Protein AF-T1AIP2-F1 (afdb_monomer_lite)

Sequence (88 aa):
VEPWIEGRPFSAEPDWEYYAERVAQTLARVTEVFDWDAAALLRGSHQRRLGTDGSADPTPGAAPPASLDTPLTEVGVRPRRRTTQRSL

Foldseek 3Di:
DDDDDPPDDDDDDDDPVVVLLVVLCVCQVVCVVVVDHSVNSSVVPDDDDDPDPDDDDDDPDDDDDDDPPDDPVVPDDDDDDDDDDDDD

pLDDT: mean 71.86, std 17.8, range [42.75, 95.0]

Structure (mmCIF, N/CA/C/O backbone):
data_AF-T1AIP2-F1
#
_entry.id   AF-T1AIP2-F1
#
loop_
_atom_site.group_PDB
_atom_site.id
_atom_site.type_symbol
_atom_site.label_atom_id
_atom_site.label_alt_id
_atom_site.label_comp_id
_atom_site.label_asym_id
_atom_site.label_entity_id
_atom_site.label_seq_id
_atom_site.pdbx_PDB_ins_code
_atom_site.Cartn_x
_atom_site.Cartn_y
_atom_site.Cartn_z
_atom_site.occupancy
_atom_site.B_iso_or_equiv
_atom_site.auth_seq_id
_atom_site.auth_comp_id
_atom_site.auth_asym_id
_atom_site.auth_atom_id
_atom_site.pdbx_PDB_model_num
ATOM 1 N N . VAL A 1 1 ? -18.426 2.464 14.350 1.00 74.69 1 VAL A N 1
ATOM 2 C CA . VAL A 1 1 ? -17.170 3.158 14.709 1.00 74.69 1 VAL A CA 1
ATOM 3 C C . VAL A 1 1 ? -17.453 3.959 15.957 1.00 74.69 1 VAL A C 1
ATOM 5 O O . VAL A 1 1 ? -18.377 4.765 15.928 1.00 74.69 1 VAL A O 1
ATOM 8 N N . GLU A 1 2 ? -16.754 3.671 17.051 1.00 72.25 2 GLU A N 1
ATOM 9 C CA . GLU A 1 2 ? -16.867 4.490 18.259 1.00 72.25 2 GLU A CA 1
ATOM 10 C C . GLU A 1 2 ? -16.112 5.813 18.054 1.00 72.25 2 GLU A C 1
ATOM 12 O O . GLU A 1 2 ? -15.033 5.808 17.455 1.00 72.25 2 GLU A O 1
ATOM 17 N N . PRO A 1 3 ? -16.671 6.951 18.495 1.00 80.06 3 PRO A N 1
ATOM 18 C CA . PRO A 1 3 ? -16.001 8.238 18.395 1.00 80.06 3 PRO A CA 1
ATOM 19 C C . PRO A 1 3 ? -14.791 8.300 19.332 1.00 80.06 3 PRO A C 1
ATOM 21 O O . PRO A 1 3 ? -14.810 7.770 20.444 1.00 80.06 3 PRO A O 1
ATOM 24 N N . TRP A 1 4 ? -13.737 8.977 18.882 1.00 80.19 4 TRP A N 1
ATOM 25 C CA . TRP A 1 4 ? -12.563 9.242 19.707 1.00 80.19 4 TRP A CA 1
ATOM 26 C C . TRP A 1 4 ? -12.883 10.288 20.786 1.00 80.19 4 TRP A C 1
ATOM 28 O O . TRP A 1 4 ? -13.562 11.276 20.507 1.00 80.19 4 TRP A O 1
ATOM 38 N N . ILE A 1 5 ? -12.401 10.066 22.014 1.00 84.62 5 ILE A N 1
ATOM 39 C CA . ILE A 1 5 ? -12.637 10.932 23.178 1.00 84.62 5 ILE A CA 1
ATOM 40 C C . ILE A 1 5 ? -11.288 11.323 23.788 1.00 84.62 5 ILE A C 1
ATOM 42 O O . ILE A 1 5 ? -10.492 10.450 24.145 1.00 84.62 5 ILE A O 1
ATOM 46 N N . GLU A 1 6 ? -11.057 12.627 23.948 1.00 82.75 6 GLU A N 1
ATOM 47 C CA . GLU A 1 6 ? -9.868 13.177 24.608 1.00 82.75 6 GLU A CA 1
ATOM 48 C C . GLU A 1 6 ? -9.710 12.647 26.041 1.00 82.75 6 GLU A C 1
ATOM 50 O O . GLU A 1 6 ? -10.671 12.545 26.802 1.00 82.75 6 GLU A O 1
ATOM 55 N N . GLY A 1 7 ? -8.479 12.300 26.424 1.00 87.69 7 GLY A N 1
ATOM 56 C CA . GLY A 1 7 ? -8.149 11.819 27.771 1.00 87.69 7 GLY A CA 1
ATOM 57 C C . GLY A 1 7 ? -8.406 10.328 28.020 1.00 87.69 7 GLY A C 1
ATOM 58 O O . GLY A 1 7 ? -7.962 9.805 29.042 1.00 87.69 7 GLY A O 1
ATOM 59 N N . ARG A 1 8 ? -9.051 9.608 27.092 1.00 84.06 8 ARG A N 1
ATOM 60 C CA . ARG A 1 8 ? -9.147 8.142 27.140 1.00 84.06 8 ARG A CA 1
ATOM 61 C C . ARG A 1 8 ? -7.956 7.520 26.389 1.00 84.06 8 ARG A C 1
ATOM 63 O O . ARG A 1 8 ? -7.667 7.950 25.272 1.00 84.06 8 ARG A O 1
ATOM 70 N N . PRO A 1 9 ? -7.276 6.496 26.941 1.00 81.50 9 PRO A N 1
ATOM 71 C CA . PRO A 1 9 ? -6.262 5.765 26.191 1.00 81.50 9 PRO A CA 1
ATOM 72 C C . PRO A 1 9 ? -6.890 5.119 24.951 1.00 81.50 9 PRO A C 1
ATOM 74 O O . PRO A 1 9 ? -7.922 4.451 25.033 1.00 81.50 9 PRO A O 1
ATOM 77 N N . PHE A 1 10 ? -6.269 5.342 23.796 1.00 81.50 10 PHE A N 1
ATOM 78 C CA . PHE A 1 10 ? -6.697 4.751 22.536 1.00 81.50 10 PHE A CA 1
ATOM 79 C C . PHE A 1 10 ? -6.251 3.289 22.485 1.00 81.50 10 PHE A C 1
ATOM 81 O O . PHE A 1 10 ? -5.057 3.003 22.494 1.00 81.50 10 PHE A O 1
ATOM 88 N N . SER A 1 11 ? -7.215 2.371 22.462 1.00 83.75 11 SER A N 1
ATOM 89 C CA . SER A 1 11 ? -6.971 0.924 22.486 1.00 83.75 11 SER A CA 1
ATOM 90 C C . SER A 1 11 ? -7.300 0.229 21.167 1.00 83.75 11 SER A C 1
ATOM 92 O O . SER A 1 11 ? -7.263 -0.996 21.111 1.00 83.75 11 SER A O 1
ATOM 94 N N . ALA A 1 12 ? -7.704 0.972 20.133 1.00 84.44 12 ALA A N 1
ATOM 95 C CA . ALA A 1 12 ? -8.038 0.361 18.857 1.00 84.44 12 ALA A CA 1
ATOM 96 C C . ALA A 1 12 ? -6.749 0.022 18.103 1.00 84.44 12 ALA A C 1
ATOM 98 O O . ALA A 1 12 ? -5.911 0.889 17.854 1.00 84.44 12 ALA A O 1
ATOM 99 N N . GLU A 1 13 ? -6.608 -1.247 17.744 1.00 88.25 13 GLU A N 1
ATOM 100 C CA . GLU A 1 13 ? -5.509 -1.733 16.923 1.00 88.25 13 GLU A CA 1
ATOM 101 C C . GLU A 1 13 ? -5.973 -1.794 15.461 1.00 88.25 13 GLU A C 1
ATOM 103 O O . GLU A 1 13 ? -7.035 -2.361 15.182 1.00 88.25 13 GLU A O 1
ATOM 108 N N . PRO A 1 14 ? -5.246 -1.171 14.522 1.00 87.69 14 PRO A N 1
ATOM 109 C CA . PRO A 1 14 ? -5.576 -1.277 13.111 1.00 87.69 14 PRO A CA 1
ATOM 110 C C . PRO A 1 14 ? -5.188 -2.655 12.562 1.00 87.69 14 PRO A C 1
ATOM 112 O O . PRO A 1 14 ? -4.202 -3.258 12.979 1.00 87.69 14 PRO A O 1
ATOM 115 N N . ASP A 1 15 ? -5.941 -3.120 11.568 1.00 92.44 15 ASP A N 1
ATOM 116 C CA . ASP A 1 15 ? -5.611 -4.331 10.819 1.00 92.44 15 ASP A CA 1
ATOM 117 C C . ASP A 1 15 ? -4.470 -4.040 9.833 1.00 92.44 15 ASP A C 1
ATOM 119 O O . ASP A 1 15 ? -4.671 -3.515 8.734 1.00 92.44 15 ASP A O 1
ATOM 123 N N . TRP A 1 16 ? -3.244 -4.333 10.261 1.00 92.62 16 TRP A N 1
ATOM 124 C CA . TRP A 1 16 ? -2.043 -4.064 9.475 1.00 92.62 16 TRP A CA 1
ATOM 125 C C . TRP A 1 16 ? -1.968 -4.875 8.183 1.00 92.62 16 TRP A C 1
ATOM 127 O O . TRP A 1 16 ? -1.417 -4.380 7.199 1.00 92.62 16 TRP A O 1
ATOM 137 N N . GLU A 1 17 ? -2.520 -6.086 8.170 1.00 92.44 17 GLU A N 1
ATOM 138 C CA . GLU A 1 17 ? -2.517 -6.956 6.994 1.00 92.44 17 GLU A CA 1
ATOM 139 C C . GLU A 1 17 ? -3.424 -6.370 5.913 1.00 92.44 17 GLU A C 1
ATOM 141 O O . GLU A 1 17 ? -2.981 -6.147 4.784 1.00 92.44 17 GLU A O 1
ATOM 146 N N . TYR A 1 18 ? -4.629 -5.949 6.304 1.00 92.69 18 TYR A N 1
ATOM 147 C CA . TYR A 1 18 ? -5.538 -5.223 5.424 1.00 92.69 18 TYR A CA 1
ATOM 148 C C . TYR A 1 18 ? -4.880 -3.982 4.801 1.00 92.69 18 TYR A C 1
ATOM 150 O O . TYR A 1 18 ? -4.975 -3.748 3.592 1.00 92.69 18 TYR A O 1
ATOM 158 N N . TYR A 1 19 ? -4.194 -3.165 5.605 1.00 94.62 19 TYR A N 1
ATOM 159 C CA . TYR A 1 19 ? -3.537 -1.965 5.084 1.00 94.62 19 TYR A CA 1
ATOM 160 C C . TYR A 1 19 ? -2.359 -2.290 4.163 1.00 94.62 19 TYR A C 1
ATOM 162 O O . TYR A 1 19 ? -2.190 -1.612 3.145 1.00 94.62 19 TYR A O 1
ATOM 170 N N . ALA A 1 20 ? -1.577 -3.324 4.469 1.00 94.19 20 ALA A N 1
ATOM 171 C CA . ALA A 1 20 ? -0.480 -3.760 3.614 1.00 94.19 20 ALA A CA 1
ATOM 172 C C . ALA A 1 20 ? -0.989 -4.190 2.230 1.00 94.19 20 ALA A C 1
ATOM 174 O O . ALA A 1 20 ? -0.459 -3.733 1.215 1.00 94.19 20 ALA A O 1
ATOM 175 N N . GLU A 1 21 ? -2.058 -4.986 2.174 1.00 94.75 21 GLU A N 1
ATOM 176 C CA . GLU A 1 21 ? -2.668 -5.429 0.917 1.00 94.75 21 GLU A CA 1
ATOM 177 C C . GLU A 1 21 ? -3.172 -4.257 0.070 1.00 94.75 21 GLU A C 1
ATOM 179 O O . GLU A 1 21 ? -2.893 -4.177 -1.129 1.00 94.75 21 GLU A O 1
ATOM 184 N N . ARG A 1 22 ? -3.877 -3.302 0.689 1.00 95.00 22 ARG A N 1
ATOM 185 C CA . ARG A 1 22 ? -4.412 -2.121 -0.012 1.00 95.00 22 ARG A CA 1
ATOM 186 C C . ARG A 1 22 ? -3.309 -1.245 -0.597 1.00 95.00 22 ARG A C 1
ATOM 188 O O . ARG A 1 22 ? -3.429 -0.763 -1.729 1.00 95.00 22 ARG A O 1
ATOM 195 N N . VAL A 1 23 ? -2.235 -1.047 0.162 1.00 94.88 23 VAL A N 1
ATOM 196 C CA . VAL A 1 23 ? -1.072 -0.282 -0.292 1.00 94.88 23 VAL A CA 1
ATOM 197 C C . VAL A 1 23 ? -0.369 -1.017 -1.431 1.00 94.88 23 VAL A C 1
ATOM 199 O O . VAL A 1 23 ? -0.112 -0.407 -2.469 1.00 94.88 23 VAL A O 1
ATOM 202 N N . ALA A 1 24 ? -0.131 -2.323 -1.293 1.00 94.62 24 ALA A N 1
ATOM 203 C CA . ALA A 1 24 ? 0.503 -3.135 -2.328 1.00 94.62 24 ALA A CA 1
ATOM 204 C C . ALA A 1 24 ? -0.302 -3.139 -3.635 1.00 94.62 24 ALA A C 1
ATOM 206 O O . ALA A 1 24 ? 0.270 -2.967 -4.707 1.00 94.62 24 ALA A O 1
ATOM 207 N N . GL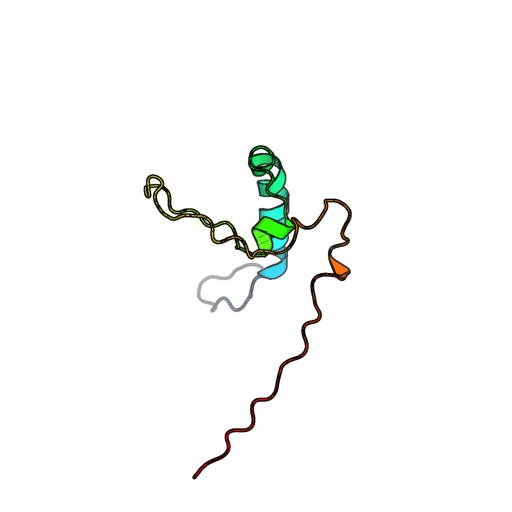N A 1 25 ? -1.629 -3.255 -3.558 1.00 93.62 25 GLN A N 1
ATOM 208 C CA . GLN A 1 25 ? -2.502 -3.240 -4.731 1.00 93.62 25 GLN A CA 1
ATOM 209 C C . GLN A 1 25 ? -2.458 -1.898 -5.474 1.00 93.62 25 GLN A C 1
ATOM 211 O O . GLN A 1 25 ? -2.434 -1.870 -6.703 1.00 93.62 25 GLN A O 1
ATOM 216 N N . THR A 1 26 ? -2.401 -0.785 -4.739 1.00 94.94 26 THR A N 1
ATOM 217 C CA . THR A 1 26 ? -2.298 0.554 -5.339 1.00 94.94 26 THR A CA 1
ATOM 218 C C . THR A 1 26 ? -0.923 0.774 -5.971 1.00 94.94 26 THR A C 1
ATOM 220 O O . THR A 1 26 ? -0.821 1.288 -7.085 1.00 94.94 26 THR A O 1
ATOM 223 N N . LEU A 1 27 ? 0.141 0.361 -5.279 1.00 93.69 27 LEU A N 1
ATOM 224 C CA . LEU A 1 27 ? 1.515 0.533 -5.743 1.00 93.69 27 LEU A CA 1
ATOM 225 C C . LEU A 1 27 ? 1.859 -0.363 -6.931 1.00 93.69 27 LEU A C 1
ATOM 227 O O . LEU A 1 27 ? 2.584 0.095 -7.807 1.00 93.69 27 LEU A O 1
ATOM 231 N N . ALA A 1 28 ? 1.299 -1.573 -7.011 1.00 94.12 28 ALA A N 1
ATOM 232 C CA . ALA A 1 28 ? 1.551 -2.506 -8.108 1.00 94.12 28 ALA A CA 1
ATOM 233 C C . ALA A 1 28 ? 1.310 -1.864 -9.482 1.00 94.12 28 ALA A C 1
ATOM 235 O O . ALA A 1 28 ? 2.112 -2.032 -10.395 1.00 94.12 28 ALA A O 1
ATOM 236 N N . ARG A 1 29 ? 0.262 -1.040 -9.618 1.00 92.38 29 ARG A N 1
ATOM 237 C CA . ARG A 1 29 ? -0.015 -0.331 -10.876 1.00 92.38 29 ARG A CA 1
ATOM 238 C C . ARG A 1 29 ? 1.056 0.702 -11.234 1.00 92.38 29 ARG A C 1
ATOM 240 O O . ARG A 1 29 ? 1.307 0.947 -12.408 1.00 92.38 29 ARG A O 1
ATOM 247 N N . VAL A 1 30 ? 1.669 1.332 -10.237 1.00 93.56 30 VAL A N 1
ATOM 248 C CA . VAL A 1 30 ? 2.737 2.322 -10.439 1.00 93.56 30 VAL A CA 1
ATOM 249 C C . VAL A 1 30 ? 4.063 1.625 -10.741 1.00 93.56 30 VAL A C 1
ATOM 251 O O . VAL A 1 30 ? 4.849 2.110 -11.551 1.00 93.56 30 VAL A O 1
ATOM 254 N N . THR A 1 31 ? 4.311 0.483 -10.099 1.00 91.94 31 THR A N 1
ATOM 255 C CA . THR A 1 31 ? 5.578 -0.249 -10.179 1.00 91.94 31 THR A CA 1
ATOM 256 C C . THR A 1 31 ? 5.612 -1.329 -11.257 1.00 91.94 31 THR A C 1
ATOM 258 O O . THR A 1 31 ? 6.625 -2.005 -11.398 1.00 91.94 31 THR A O 1
ATOM 261 N N . GLU A 1 32 ? 4.550 -1.469 -12.047 1.00 89.94 32 GLU A N 1
ATOM 262 C CA . GLU A 1 32 ? 4.454 -2.426 -13.155 1.00 89.94 32 GLU A CA 1
ATOM 263 C C . GLU A 1 32 ? 5.602 -2.276 -14.168 1.00 89.94 32 GLU A C 1
ATOM 265 O O . GLU A 1 32 ? 6.112 -3.267 -14.669 1.00 89.94 32 GLU A O 1
ATOM 270 N N . VAL A 1 33 ? 6.093 -1.051 -14.397 1.00 93.44 33 VAL A N 1
ATOM 271 C CA . VAL A 1 33 ? 7.248 -0.770 -15.282 1.00 93.44 33 VAL A CA 1
ATOM 272 C C . VAL A 1 33 ? 8.546 -1.433 -14.792 1.00 93.44 33 VAL A C 1
ATOM 274 O O . VAL A 1 33 ? 9.497 -1.586 -15.554 1.00 93.44 33 VAL A O 1
ATOM 277 N N . PHE A 1 34 ? 8.595 -1.825 -13.519 1.00 86.81 34 PHE A N 1
ATOM 278 C CA . PHE A 1 34 ? 9.710 -2.547 -12.911 1.00 86.81 34 PHE A CA 1
ATOM 279 C C . PHE A 1 34 ? 9.438 -4.052 -12.771 1.00 86.81 34 PHE A C 1
ATOM 281 O O . PHE A 1 34 ? 10.181 -4.723 -12.057 1.00 86.81 34 PHE A O 1
ATOM 288 N N . ASP A 1 35 ? 8.380 -4.566 -13.407 1.00 87.75 35 ASP A N 1
ATOM 289 C CA . ASP A 1 35 ? 7.890 -5.943 -13.276 1.00 87.75 35 ASP A CA 1
ATOM 290 C C . ASP A 1 35 ? 7.540 -6.324 -11.822 1.00 87.75 35 ASP A C 1
ATOM 292 O O . ASP A 1 35 ? 7.730 -7.461 -11.386 1.00 87.75 35 ASP A O 1
ATOM 296 N N . TRP A 1 36 ? 7.059 -5.360 -11.025 1.00 89.31 36 TRP A N 1
ATOM 297 C CA . TRP A 1 36 ? 6.656 -5.591 -9.633 1.00 89.31 36 TRP A CA 1
ATOM 298 C C . TRP A 1 36 ? 5.139 -5.710 -9.505 1.00 89.31 36 TRP A C 1
ATOM 300 O O . TRP A 1 36 ? 4.412 -4.747 -9.757 1.00 89.31 36 TRP A O 1
ATOM 310 N N . ASP A 1 37 ? 4.679 -6.866 -9.026 1.00 90.38 37 ASP A N 1
ATOM 311 C CA . ASP A 1 37 ? 3.282 -7.125 -8.684 1.00 90.38 37 ASP A CA 1
ATOM 312 C C . ASP A 1 37 ? 3.000 -6.924 -7.180 1.00 90.38 37 ASP A C 1
ATOM 314 O O . ASP A 1 37 ? 3.902 -6.775 -6.349 1.00 90.38 37 ASP A O 1
ATOM 318 N N . ALA A 1 38 ? 1.718 -6.921 -6.799 1.00 91.00 38 ALA A N 1
ATOM 319 C CA . ALA A 1 38 ? 1.314 -6.738 -5.401 1.00 91.00 38 ALA A CA 1
ATOM 320 C C . ALA A 1 38 ? 1.918 -7.815 -4.479 1.00 91.00 38 ALA A C 1
ATOM 322 O O . ALA A 1 38 ? 2.293 -7.529 -3.343 1.00 91.00 38 ALA A O 1
ATOM 323 N N . ALA A 1 39 ? 2.071 -9.043 -4.979 1.00 90.69 39 ALA A N 1
ATOM 324 C CA . ALA A 1 39 ? 2.660 -10.135 -4.222 1.00 90.69 39 ALA A CA 1
ATOM 325 C C . ALA A 1 39 ? 4.168 -9.920 -3.979 1.00 90.69 39 ALA A C 1
ATOM 327 O O . ALA A 1 39 ? 4.662 -10.196 -2.886 1.00 90.69 39 ALA A O 1
ATOM 328 N N . ALA A 1 40 ? 4.911 -9.399 -4.957 1.00 89.75 40 ALA A N 1
ATOM 329 C CA . ALA A 1 40 ? 6.321 -9.040 -4.827 1.00 89.75 40 ALA A CA 1
ATOM 330 C C . ALA A 1 40 ? 6.521 -7.903 -3.824 1.00 89.75 40 ALA A C 1
ATOM 332 O O . ALA A 1 40 ? 7.469 -7.946 -3.036 1.00 89.75 40 ALA A O 1
ATOM 333 N N . LEU A 1 41 ? 5.601 -6.936 -3.805 1.00 89.12 41 LEU A N 1
ATOM 334 C CA . LEU A 1 41 ? 5.593 -5.849 -2.829 1.00 89.12 41 LEU A CA 1
ATOM 335 C C . LEU A 1 41 ? 5.338 -6.364 -1.404 1.00 89.12 41 LEU A C 1
ATOM 337 O O . LEU A 1 41 ? 6.088 -6.011 -0.495 1.00 89.12 41 LEU A O 1
ATOM 341 N N . LEU A 1 42 ? 4.354 -7.250 -1.212 1.00 91.56 42 LEU A N 1
ATOM 342 C CA . LEU A 1 42 ? 4.053 -7.852 0.097 1.00 91.56 42 LEU A CA 1
ATOM 343 C C . LEU A 1 42 ? 5.185 -8.749 0.616 1.00 91.56 42 LEU A C 1
ATOM 345 O O . LEU A 1 42 ? 5.460 -8.770 1.813 1.00 91.56 42 LEU A O 1
ATOM 349 N N . ARG A 1 43 ? 5.886 -9.464 -0.273 1.00 89.38 43 ARG A N 1
ATOM 350 C CA . ARG A 1 43 ? 7.060 -10.274 0.097 1.00 89.38 43 ARG A CA 1
ATOM 351 C C . ARG A 1 43 ? 8.252 -9.429 0.559 1.00 89.38 43 ARG A C 1
ATOM 353 O O . ARG A 1 43 ? 9.148 -9.970 1.205 1.00 89.38 43 ARG A O 1
ATOM 360 N N . GLY A 1 44 ? 8.301 -8.140 0.210 1.00 76.75 44 GLY A N 1
ATOM 361 C CA . GLY A 1 44 ? 9.374 -7.225 0.609 1.00 76.75 44 GLY A CA 1
ATOM 362 C C . GLY A 1 44 ? 10.749 -7.544 0.003 1.00 76.75 44 GLY A C 1
ATOM 363 O O . GLY A 1 44 ? 11.763 -7.029 0.470 1.00 76.75 44 GLY A O 1
ATOM 364 N N . SER A 1 45 ? 10.821 -8.382 -1.036 1.00 67.88 45 SER A N 1
ATOM 365 C CA . SER A 1 45 ? 12.089 -8.876 -1.597 1.00 67.88 45 SER A CA 1
ATOM 366 C C . SER A 1 45 ? 12.847 -7.859 -2.459 1.00 67.88 45 SER A C 1
ATOM 368 O O . SER A 1 45 ? 13.981 -8.123 -2.848 1.00 67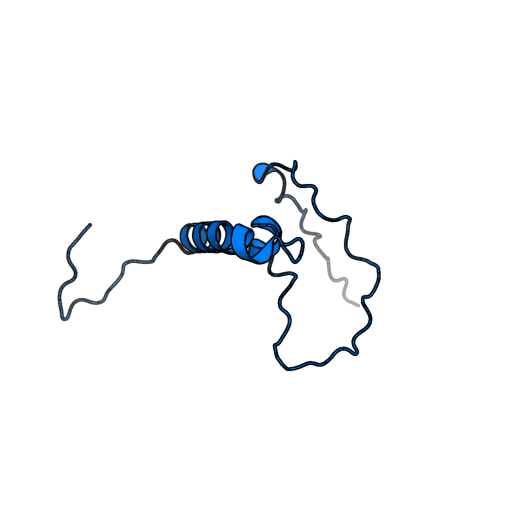.88 45 SER A O 1
ATOM 370 N N . HIS A 1 46 ? 12.255 -6.695 -2.746 1.00 65.00 46 HIS A N 1
ATOM 371 C CA . HIS A 1 46 ? 12.780 -5.729 -3.721 1.00 65.00 46 HIS A CA 1
ATOM 372 C C . HIS A 1 46 ? 13.064 -4.336 -3.139 1.00 65.00 46 HIS A C 1
ATOM 374 O O . HIS A 1 46 ? 12.986 -3.327 -3.838 1.00 65.00 46 HIS A O 1
ATOM 380 N N . GLN A 1 47 ? 13.435 -4.242 -1.860 1.00 68.56 47 GLN A N 1
ATOM 381 C CA . GLN A 1 47 ? 13.825 -2.956 -1.279 1.00 68.56 47 GLN A CA 1
ATOM 382 C C . GLN A 1 47 ? 15.217 -2.517 -1.775 1.00 68.56 47 GLN A C 1
ATOM 384 O O . GLN A 1 47 ? 16.240 -2.977 -1.267 1.00 68.56 47 GLN A O 1
ATOM 389 N N . ARG A 1 48 ? 15.275 -1.572 -2.726 1.00 65.00 48 ARG A N 1
ATOM 390 C CA . ARG A 1 48 ? 16.525 -0.907 -3.142 1.00 65.00 48 ARG A CA 1
ATOM 391 C C . ARG A 1 48 ? 16.668 0.434 -2.425 1.00 65.00 48 ARG A C 1
ATOM 393 O O . ARG A 1 48 ? 15.758 1.257 -2.449 1.00 65.00 48 ARG A O 1
ATOM 400 N N . ARG A 1 49 ? 17.809 0.669 -1.772 1.00 65.56 49 ARG A N 1
ATOM 401 C CA . ARG A 1 49 ? 18.098 1.965 -1.141 1.00 65.56 49 ARG A CA 1
ATOM 402 C C . ARG A 1 49 ? 18.402 2.995 -2.230 1.00 65.56 49 ARG A C 1
ATOM 4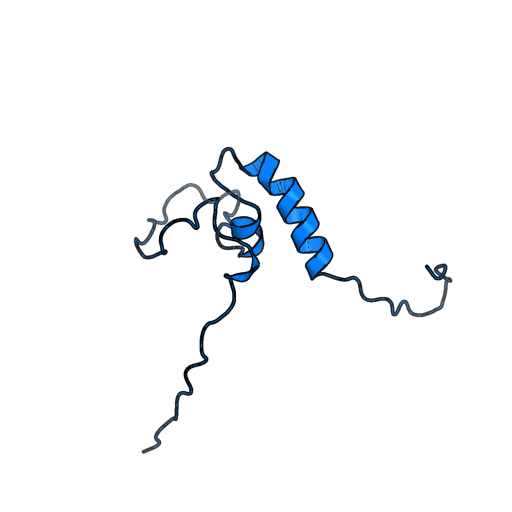04 O O . ARG A 1 49 ? 19.259 2.765 -3.083 1.00 65.56 49 ARG A O 1
ATOM 411 N N . LEU A 1 50 ? 17.700 4.124 -2.206 1.00 52.75 50 LEU A N 1
ATOM 412 C CA . LEU A 1 50 ? 17.971 5.232 -3.117 1.00 52.75 50 LEU A CA 1
ATOM 413 C C . LEU A 1 50 ? 19.283 5.906 -2.677 1.00 52.75 50 LEU A C 1
ATOM 415 O O . LEU A 1 50 ? 19.355 6.421 -1.565 1.00 52.75 50 LEU A O 1
ATOM 419 N N . GLY A 1 51 ? 20.328 5.828 -3.510 1.00 61.06 51 GLY A N 1
ATOM 420 C CA . GLY A 1 51 ? 21.682 6.321 -3.203 1.00 61.06 51 GLY A CA 1
ATOM 421 C C . GLY A 1 51 ? 22.796 5.265 -3.234 1.00 61.06 51 GLY A C 1
ATOM 422 O O . GLY A 1 51 ? 23.933 5.606 -2.941 1.00 61.06 51 GLY A O 1
ATOM 423 N N . THR A 1 52 ? 22.496 4.003 -3.575 1.00 59.66 52 THR A N 1
ATOM 424 C CA . THR A 1 52 ? 23.523 2.976 -3.834 1.00 59.66 52 THR A CA 1
ATOM 425 C C . THR A 1 52 ? 23.591 2.699 -5.335 1.00 59.66 52 THR A C 1
ATOM 427 O O . THR A 1 52 ? 22.830 1.906 -5.896 1.00 59.66 52 THR A O 1
ATOM 430 N N . ASP A 1 53 ? 24.469 3.404 -6.014 1.00 54.78 53 ASP A N 1
ATOM 431 C CA . ASP A 1 53 ? 24.860 3.210 -7.399 1.00 54.78 53 ASP A CA 1
ATOM 432 C C . ASP A 1 53 ? 25.639 1.890 -7.572 1.00 54.78 53 ASP A C 1
ATOM 434 O O . ASP A 1 53 ? 26.859 1.816 -7.527 1.00 54.78 53 ASP A O 1
ATOM 438 N N . GLY A 1 54 ? 24.879 0.806 -7.759 1.00 59.41 54 GLY A N 1
ATOM 439 C CA . GLY A 1 54 ? 25.174 -0.233 -8.751 1.00 59.41 54 GLY A CA 1
ATOM 440 C C . GLY A 1 54 ? 26.504 -0.994 -8.682 1.00 59.41 54 GLY A C 1
ATOM 441 O O . GLY A 1 54 ? 27.164 -1.108 -9.709 1.00 59.41 54 GLY A O 1
ATOM 442 N N . SER A 1 55 ? 26.869 -1.609 -7.553 1.00 48.66 55 SER A N 1
ATOM 443 C CA . SER A 1 55 ? 27.900 -2.670 -7.555 1.00 48.66 55 SER A CA 1
ATOM 444 C C . SER A 1 55 ? 27.674 -3.764 -6.502 1.00 48.66 55 SER A C 1
ATOM 446 O O . SER A 1 55 ? 28.539 -4.075 -5.690 1.00 48.66 55 SER A O 1
ATOM 448 N N . ALA A 1 56 ? 26.501 -4.396 -6.520 1.00 46.12 56 ALA A N 1
ATOM 449 C CA . ALA A 1 56 ? 26.343 -5.712 -5.905 1.00 46.12 56 ALA A CA 1
ATOM 450 C C . ALA A 1 56 ? 25.633 -6.637 -6.897 1.00 46.12 56 ALA A C 1
ATOM 452 O O . ALA A 1 56 ? 24.447 -6.481 -7.181 1.00 46.12 56 ALA A O 1
ATOM 453 N N . ASP A 1 57 ? 26.436 -7.530 -7.462 1.00 44.56 57 ASP A N 1
ATOM 454 C CA . ASP A 1 57 ? 26.113 -8.607 -8.396 1.00 44.56 57 ASP A CA 1
ATOM 455 C C . ASP A 1 57 ? 24.859 -9.403 -7.961 1.00 44.56 57 ASP A C 1
ATOM 457 O O . ASP A 1 57 ? 24.744 -9.744 -6.777 1.00 44.56 57 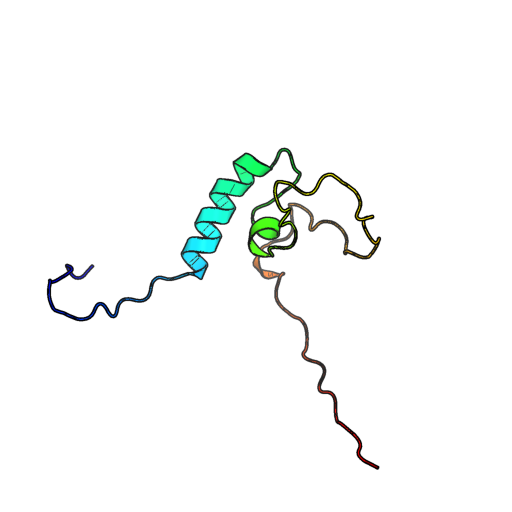ASP A O 1
ATOM 461 N N . PRO A 1 58 ? 23.892 -9.705 -8.851 1.00 50.91 58 PRO A N 1
ATOM 462 C CA . PRO A 1 58 ? 22.768 -10.556 -8.489 1.00 50.91 58 PRO A CA 1
ATOM 463 C C . PRO A 1 58 ? 23.232 -12.015 -8.404 1.00 50.91 58 PRO A C 1
ATOM 465 O O . PRO A 1 58 ? 23.443 -12.673 -9.420 1.00 50.91 58 PRO A O 1
ATOM 468 N N . THR A 1 59 ? 23.344 -12.560 -7.191 1.00 42.75 59 THR A N 1
ATOM 469 C CA . THR A 1 59 ? 23.564 -13.999 -7.000 1.00 42.75 59 THR A CA 1
ATOM 470 C C . THR A 1 59 ? 22.415 -14.786 -7.654 1.00 42.75 59 THR A C 1
ATOM 472 O O . THR A 1 59 ? 21.257 -14.615 -7.251 1.00 42.75 59 THR A O 1
ATOM 475 N N . PRO A 1 60 ? 22.679 -15.671 -8.634 1.00 46.34 60 PRO A N 1
ATOM 476 C CA . PRO A 1 60 ? 21.634 -16.434 -9.297 1.00 46.34 60 PRO A CA 1
ATOM 477 C C . PRO A 1 60 ? 21.201 -17.577 -8.374 1.00 46.34 60 PRO A C 1
ATOM 479 O O . PRO A 1 60 ? 21.865 -18.605 -8.263 1.00 46.34 60 PRO A O 1
ATOM 482 N N . GLY A 1 61 ? 20.093 -17.379 -7.664 1.00 51.25 61 GLY A N 1
ATOM 483 C CA . GLY A 1 61 ? 19.502 -18.411 -6.805 1.00 51.25 61 GLY A CA 1
ATOM 484 C C . GLY A 1 61 ? 18.061 -18.158 -6.364 1.00 51.25 61 GLY A C 1
ATOM 485 O O . GLY A 1 61 ? 17.492 -18.984 -5.652 1.00 51.25 61 GLY A O 1
ATOM 486 N N . ALA A 1 62 ? 17.448 -17.043 -6.765 1.00 46.28 62 ALA A N 1
ATOM 487 C CA . ALA A 1 62 ? 16.045 -16.788 -6.475 1.00 46.28 62 ALA A CA 1
ATOM 488 C C . ALA A 1 62 ? 15.165 -17.495 -7.517 1.00 46.28 62 ALA A C 1
ATOM 490 O O . ALA A 1 62 ? 15.353 -17.324 -8.718 1.00 46.28 62 ALA A O 1
ATOM 491 N N . ALA A 1 63 ? 14.254 -18.327 -7.009 1.00 59.19 63 ALA A N 1
ATOM 492 C CA . ALA A 1 63 ? 13.231 -19.087 -7.725 1.00 59.19 63 ALA A CA 1
ATOM 493 C C . ALA A 1 63 ? 12.529 -18.273 -8.836 1.00 59.19 63 ALA A C 1
ATOM 495 O O . ALA A 1 63 ? 12.483 -17.045 -8.729 1.00 59.19 63 ALA A O 1
ATOM 496 N N . PRO A 1 64 ? 11.977 -18.935 -9.878 1.00 54.34 64 PRO A N 1
ATOM 497 C CA . PRO A 1 64 ? 11.359 -18.256 -11.016 1.00 54.34 64 PRO A CA 1
ATOM 498 C C . PRO A 1 64 ? 10.358 -17.188 -10.555 1.00 54.34 64 PRO A C 1
ATOM 500 O O . PRO A 1 64 ? 9.695 -17.395 -9.531 1.00 54.34 64 PRO A O 1
ATOM 503 N N . PRO A 1 65 ? 10.254 -16.055 -11.281 1.00 56.62 65 PRO A N 1
ATOM 504 C CA . PRO A 1 65 ? 9.295 -15.014 -10.950 1.00 56.62 65 PRO A CA 1
ATOM 505 C C . PRO A 1 65 ? 7.917 -15.664 -10.883 1.00 56.62 65 PRO A C 1
ATOM 507 O O . PRO A 1 65 ? 7.499 -16.343 -11.825 1.00 56.62 65 PRO A O 1
ATOM 510 N N . ALA A 1 66 ? 7.265 -15.530 -9.726 1.00 55.44 66 ALA A N 1
ATOM 511 C CA . ALA A 1 66 ? 5.894 -15.970 -9.544 1.00 55.44 66 ALA A CA 1
ATOM 512 C C . ALA A 1 66 ? 5.087 -15.416 -10.721 1.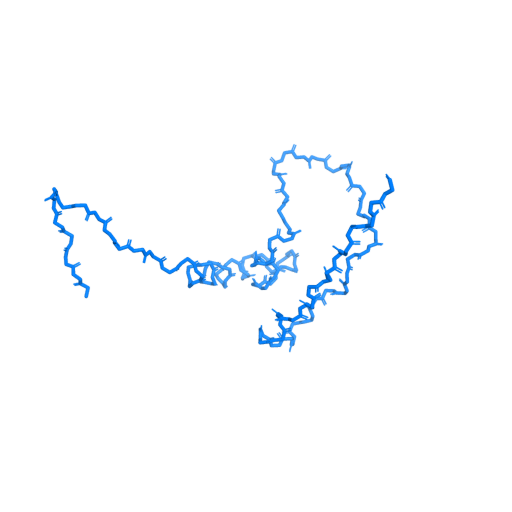00 55.44 66 ALA A C 1
ATOM 514 O O . ALA A 1 66 ? 5.076 -14.210 -10.959 1.00 55.44 66 ALA A O 1
ATOM 515 N N . SER A 1 67 ? 4.543 -16.319 -11.531 1.00 52.25 67 SER A N 1
ATOM 516 C CA . SER A 1 67 ? 3.793 -15.945 -12.721 1.00 52.25 67 SER A CA 1
ATOM 517 C C . SER A 1 67 ? 2.509 -15.238 -12.294 1.00 52.25 67 SER A C 1
ATOM 519 O O . SER A 1 67 ? 1.952 -15.545 -11.239 1.00 52.25 67 SER A O 1
ATOM 521 N N . LEU A 1 68 ? 2.033 -14.319 -13.134 1.00 52.50 68 LEU A N 1
ATOM 522 C CA . LEU A 1 68 ? 0.837 -13.493 -12.911 1.00 52.50 68 LEU A CA 1
ATOM 523 C C . LEU A 1 68 ? -0.443 -14.309 -12.622 1.00 52.50 68 LEU A C 1
ATOM 525 O O . LEU A 1 68 ? -1.429 -13.757 -12.143 1.00 52.50 68 LEU A O 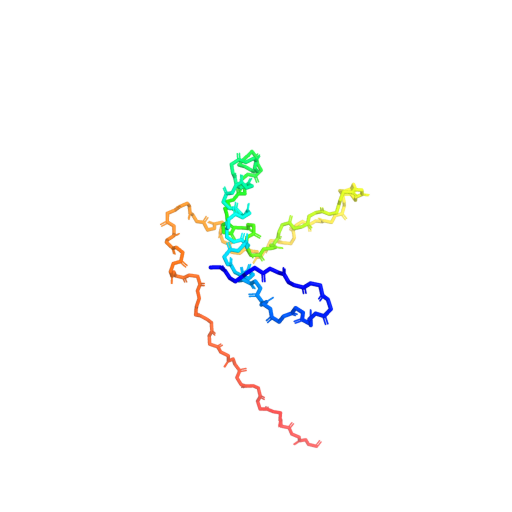1
ATOM 529 N N . ASP A 1 69 ? -0.413 -15.617 -12.887 1.00 52.62 69 ASP A N 1
ATOM 530 C CA . ASP A 1 69 ? -1.535 -16.545 -12.750 1.00 52.62 69 ASP A CA 1
ATOM 531 C C . ASP A 1 69 ? -1.587 -17.286 -11.404 1.00 52.62 69 ASP A C 1
ATOM 533 O O . ASP A 1 69 ? -2.514 -18.063 -11.174 1.00 52.62 69 ASP A O 1
ATOM 537 N N . THR A 1 70 ? -0.609 -17.107 -10.507 1.00 55.47 70 THR A N 1
ATOM 538 C CA . THR A 1 70 ? -0.621 -17.822 -9.221 1.00 55.47 70 THR A CA 1
ATOM 539 C C . THR A 1 70 ? -1.636 -17.189 -8.259 1.00 55.47 70 THR A C 1
ATOM 541 O O . THR A 1 70 ? -1.455 -16.039 -7.848 1.00 55.47 70 THR A O 1
ATOM 544 N N . PRO A 1 71 ? -2.691 -17.916 -7.839 1.00 54.62 71 PRO A N 1
ATOM 545 C CA . PRO A 1 71 ? -3.643 -17.400 -6.865 1.00 54.62 71 PRO A CA 1
ATOM 546 C C . PRO A 1 71 ? -2.965 -17.201 -5.498 1.00 54.62 71 PRO A C 1
ATOM 548 O O . PRO A 1 71 ? -2.207 -18.055 -5.035 1.00 54.62 71 PRO A O 1
ATOM 551 N N . LEU A 1 72 ? -3.281 -16.087 -4.819 1.00 53.25 72 LEU A N 1
ATOM 552 C CA . LEU A 1 72 ? -2.710 -15.700 -3.513 1.00 53.25 72 LEU A CA 1
ATOM 553 C C . LEU A 1 72 ? -2.784 -16.806 -2.439 1.00 53.25 72 LEU A C 1
ATOM 555 O O . LEU A 1 72 ? -1.973 -16.827 -1.517 1.00 53.25 72 LEU A O 1
ATOM 559 N N . THR A 1 73 ? -3.723 -17.744 -2.569 1.00 56.91 73 THR A N 1
ATOM 560 C CA . THR A 1 73 ? -3.982 -18.831 -1.615 1.00 56.91 73 THR A CA 1
ATOM 561 C C . THR A 1 73 ? -2.882 -19.902 -1.560 1.00 56.91 73 THR A C 1
ATOM 563 O O . THR A 1 73 ? -2.832 -20.659 -0.594 1.00 56.91 73 THR A O 1
ATOM 566 N N . GLU A 1 74 ? -1.989 -19.978 -2.554 1.00 52.69 74 GLU A N 1
ATOM 567 C CA . GLU A 1 74 ? -0.913 -20.986 -2.606 1.00 52.69 74 GLU A CA 1
ATOM 568 C C . GLU A 1 74 ? 0.408 -20.532 -1.955 1.00 52.69 74 GLU A C 1
ATOM 570 O O . GLU A 1 74 ? 1.316 -21.338 -1.722 1.00 52.69 74 GLU A O 1
ATOM 575 N N . VAL A 1 75 ? 0.536 -19.253 -1.596 1.00 58.00 75 VAL A N 1
ATOM 576 C CA . VAL A 1 75 ? 1.769 -18.680 -1.035 1.00 58.00 75 VAL A CA 1
ATOM 577 C C . VAL A 1 75 ? 1.804 -18.893 0.484 1.00 58.00 75 VAL A C 1
ATOM 579 O O . VAL A 1 75 ? 1.694 -17.946 1.253 1.00 58.00 75 VAL A O 1
ATOM 582 N N . GLY A 1 76 ? 1.923 -20.139 0.966 1.00 61.94 76 GLY A N 1
ATOM 583 C CA . GLY A 1 76 ? 1.808 -20.323 2.419 1.00 61.94 76 GLY A CA 1
ATOM 584 C C . GLY A 1 76 ? 1.962 -21.698 3.053 1.00 61.94 76 GLY A C 1
ATOM 585 O O . GLY A 1 76 ? 1.320 -21.924 4.069 1.00 61.94 76 GLY A O 1
ATOM 586 N N . VAL A 1 77 ? 2.804 -22.620 2.568 1.00 57.41 77 VAL A N 1
ATOM 587 C CA . VAL A 1 77 ? 3.149 -23.806 3.386 1.00 57.41 77 VAL A CA 1
ATOM 588 C C . VAL A 1 77 ? 4.624 -24.183 3.234 1.00 57.41 77 VAL A C 1
ATOM 590 O O . VAL A 1 77 ? 5.026 -24.836 2.275 1.00 57.41 77 VAL A O 1
ATOM 593 N N . ARG A 1 78 ? 5.462 -23.813 4.213 1.00 49.78 78 ARG A N 1
ATOM 594 C CA . ARG A 1 78 ? 6.799 -24.412 4.396 1.00 49.78 78 ARG A CA 1
ATOM 595 C C . ARG A 1 78 ? 6.861 -25.150 5.740 1.00 49.78 78 ARG A C 1
ATOM 597 O O . ARG A 1 78 ? 6.622 -24.522 6.771 1.00 49.78 78 ARG A O 1
ATOM 604 N N . PRO A 1 79 ? 7.208 -26.452 5.781 1.00 51.00 79 PRO A N 1
ATOM 605 C CA . PRO A 1 79 ? 7.301 -27.188 7.038 1.00 51.00 79 PRO A CA 1
ATOM 606 C C . PRO A 1 79 ? 8.560 -26.792 7.830 1.00 51.00 79 PRO A C 1
ATOM 608 O O . PRO A 1 79 ? 9.676 -26.788 7.304 1.00 51.00 79 PRO A O 1
ATOM 611 N N . ARG A 1 80 ? 8.383 -26.478 9.123 1.00 51.62 80 ARG A N 1
ATOM 612 C CA . ARG A 1 80 ? 9.470 -26.159 10.066 1.00 51.62 80 ARG A CA 1
ATOM 613 C C . ARG A 1 80 ? 10.353 -27.388 10.314 1.00 51.62 80 ARG A C 1
ATOM 615 O O . ARG A 1 80 ? 9.908 -28.364 10.914 1.00 51.62 80 ARG A O 1
ATOM 622 N N . ARG A 1 81 ? 11.628 -27.325 9.912 1.00 52.00 81 ARG A N 1
ATOM 623 C CA . ARG A 1 81 ? 12.639 -28.331 10.277 1.00 52.00 81 ARG A CA 1
ATOM 624 C C . ARG A 1 81 ? 13.003 -28.178 11.760 1.00 52.00 81 ARG A C 1
ATOM 626 O O . ARG A 1 81 ? 13.495 -27.132 12.171 1.00 52.00 81 ARG A O 1
ATOM 633 N N . ARG A 1 82 ? 12.744 -29.218 12.559 1.00 51.09 82 ARG A N 1
ATOM 634 C CA . ARG A 1 82 ? 13.216 -29.344 13.948 1.00 51.09 82 ARG A CA 1
ATOM 635 C C . ARG A 1 82 ? 14.686 -29.771 13.931 1.00 51.09 82 ARG A C 1
ATOM 637 O O . ARG A 1 82 ? 14.987 -30.880 13.503 1.00 51.09 82 ARG A O 1
ATOM 644 N N . THR A 1 83 ? 15.584 -28.910 14.399 1.00 58.00 83 THR A N 1
ATOM 645 C CA . THR A 1 83 ? 16.995 -29.259 14.618 1.00 58.00 83 THR A CA 1
ATOM 646 C C . THR A 1 83 ? 17.163 -29.747 16.055 1.00 58.00 83 THR A C 1
ATOM 648 O O . THR A 1 83 ? 17.027 -28.964 16.991 1.00 58.00 83 THR A O 1
ATOM 651 N N . THR A 1 84 ? 17.445 -31.038 16.240 1.00 53.44 84 THR A N 1
ATOM 652 C CA . THR A 1 84 ? 17.880 -31.602 17.527 1.00 53.44 84 THR A CA 1
ATOM 653 C C . THR A 1 84 ? 19.385 -31.390 17.670 1.00 53.44 84 THR A C 1
ATOM 655 O O . THR A 1 84 ? 20.168 -31.903 16.873 1.00 53.44 84 THR A O 1
ATOM 658 N N . GLN A 1 85 ? 19.788 -30.621 18.679 1.00 53.56 85 GLN A N 1
ATOM 659 C CA . GLN A 1 85 ? 21.182 -30.388 19.052 1.00 53.56 85 GLN A CA 1
ATOM 660 C C . GLN A 1 85 ? 21.695 -31.605 19.839 1.00 53.56 85 GLN A C 1
ATOM 662 O O . GLN A 1 85 ? 21.146 -31.947 20.884 1.00 53.56 85 GLN A O 1
ATOM 667 N N . ARG A 1 86 ? 22.714 -32.292 19.312 1.00 55.28 86 ARG A N 1
ATOM 668 C CA . ARG A 1 86 ? 23.383 -33.425 19.964 1.00 55.28 86 ARG A CA 1
ATOM 669 C C . ARG A 1 86 ? 24.654 -32.901 20.635 1.00 55.28 86 ARG A C 1
ATOM 671 O O . ARG A 1 86 ? 25.569 -32.464 19.947 1.00 55.28 86 ARG A O 1
ATOM 678 N N . SER A 1 87 ? 24.651 -32.894 21.961 1.00 57.09 87 SER A N 1
ATOM 679 C CA . SER A 1 87 ? 25.771 -32.541 22.835 1.00 57.09 87 SER A CA 1
ATOM 680 C C . SER A 1 87 ? 26.797 -33.678 22.914 1.00 57.09 87 SER A C 1
ATOM 682 O O . SER A 1 87 ? 26.420 -34.852 22.963 1.00 57.09 87 SER A O 1
ATOM 684 N N . LEU A 1 88 ? 28.079 -33.308 22.938 1.00 59.38 88 LEU A N 1
ATOM 685 C CA . LEU A 1 88 ? 29.205 -34.097 23.441 1.00 59.38 88 LEU A CA 1
ATOM 686 C C . LEU A 1 88 ? 30.005 -33.208 24.391 1.00 59.38 88 LEU A C 1
ATOM 688 O O . LEU A 1 88 ? 30.149 -32.011 24.052 1.00 59.38 88 LEU A O 1
#

Secondary structure (DSSP, 8-state):
-PPP-TTS---PPP-HHHHHHHHHHHHHHHHGGGT--HHHHHHTTT---TT--S-----S-S-PPPPTT--GGGS-------------

Organism: NCBI:txid410659

Radius of gyration: 20.17 Å; chains: 1; bounding box: 46×47×43 Å